Protein AF-A0A127SK97-F1 (afdb_monomer_lite)

pLDDT: mean 96.88, std 2.29, range [85.81, 98.75]

Radius of gyration: 10.88 Å; chains: 1; bounding box: 20×18×28 Å

Foldseek 3Di:
DCDPDDDACPVHHPDDDDHDHPQQVVVCVVVVHRDHNVVD

Sequence (40 aa):
STSNRNFEGRQGKGSRTHLASPAVAAATAIRGTISSPADL

Secondary structure (DSSP, 8-state):
--SS---TBTTBTT-------HHHHHHHHHHSSS--GGG-

Structure (mmCIF, N/CA/C/O backbone):
data_AF-A0A127SK97-F1
#
_entry.id   AF-A0A127SK97-F1
#
loop_
_atom_site.group_PDB
_atom_site.id
_atom_site.type_symbol
_atom_site.label_atom_id
_atom_site.label_alt_id
_atom_site.label_comp_id
_atom_site.label_asym_id
_atom_site.label_entity_id
_atom_site.label_seq_id
_atom_site.pdbx_PDB_ins_code
_atom_site.Cartn_x
_atom_site.Cartn_y
_atom_site.Cartn_z
_atom_site.occupancy
_atom_site.B_iso_or_equiv
_atom_site.auth_seq_id
_atom_site.auth_comp_id
_atom_site.auth_asym_id
_atom_site.auth_atom_id
_atom_site.pdbx_PDB_model_num
ATOM 1 N N . SER A 1 1 ? 4.769 -0.358 2.033 1.00 94.94 1 SER A N 1
ATOM 2 C CA . SER A 1 1 ? 5.687 0.619 2.651 1.00 94.94 1 SER A CA 1
ATOM 3 C C . SER A 1 1 ? 7.060 -0.006 2.748 1.00 94.94 1 SER A C 1
ATOM 5 O O . SER A 1 1 ? 7.144 -1.178 3.081 1.00 94.94 1 SER A O 1
ATOM 7 N N . THR A 1 2 ? 8.107 0.766 2.469 1.00 98.06 2 THR A N 1
ATOM 8 C CA . THR A 1 2 ? 9.517 0.355 2.600 1.00 98.06 2 THR A CA 1
ATOM 9 C C . THR A 1 2 ? 10.117 0.710 3.963 1.00 98.06 2 THR A C 1
ATOM 11 O O . THR A 1 2 ? 11.327 0.668 4.147 1.00 98.06 2 THR A O 1
ATOM 14 N N . SER A 1 3 ? 9.277 1.102 4.926 1.00 96.19 3 SER A N 1
ATOM 15 C CA . SER A 1 3 ? 9.694 1.305 6.314 1.00 96.19 3 SER A CA 1
ATOM 16 C C . SER A 1 3 ? 9.851 -0.029 7.058 1.00 96.19 3 SER A C 1
ATOM 18 O O . SER A 1 3 ? 9.498 -1.083 6.542 1.00 96.19 3 SER A O 1
ATOM 20 N N . ASN A 1 4 ? 10.297 0.031 8.314 1.00 96.56 4 ASN A N 1
ATOM 21 C CA . ASN A 1 4 ? 10.500 -1.145 9.170 1.00 96.56 4 ASN A CA 1
ATOM 22 C C . ASN A 1 4 ? 9.365 -1.361 10.187 1.00 96.56 4 ASN A C 1
ATOM 24 O O . ASN A 1 4 ? 9.467 -2.234 11.042 1.00 96.56 4 ASN A O 1
ATOM 28 N N . ARG A 1 5 ? 8.301 -0.540 10.159 1.00 96.44 5 ARG A N 1
ATOM 29 C CA . ARG A 1 5 ? 7.181 -0.614 11.116 1.00 96.44 5 ARG A CA 1
ATOM 30 C C . ARG A 1 5 ? 5.844 -0.307 10.447 1.00 96.44 5 ARG A C 1
ATOM 32 O O . ARG A 1 5 ? 5.734 0.678 9.716 1.00 96.44 5 ARG A O 1
ATOM 39 N N . ASN A 1 6 ? 4.821 -1.101 10.754 1.00 96.75 6 ASN A N 1
ATOM 40 C CA . ASN A 1 6 ? 3.451 -0.955 10.247 1.00 96.75 6 ASN A CA 1
ATOM 41 C C . ASN A 1 6 ? 2.378 -1.009 11.350 1.00 96.75 6 ASN A C 1
ATOM 43 O O . ASN A 1 6 ? 1.247 -1.400 11.076 1.00 96.75 6 ASN A O 1
ATOM 47 N N . PHE A 1 7 ? 2.723 -0.617 12.579 1.00 95.62 7 PHE A N 1
ATOM 48 C CA . PHE A 1 7 ? 1.768 -0.553 13.687 1.00 95.62 7 PHE A CA 1
ATOM 49 C C . PHE A 1 7 ? 0.541 0.308 13.351 1.00 95.62 7 PHE A C 1
ATOM 51 O O . PHE A 1 7 ? 0.634 1.268 12.576 1.00 95.62 7 PHE A O 1
ATOM 58 N N . GLU A 1 8 ? -0.597 -0.041 13.952 1.00 95.75 8 GLU A N 1
ATOM 59 C CA . GLU A 1 8 ? -1.871 0.647 13.752 1.00 95.75 8 GLU A CA 1
ATOM 60 C C . GLU A 1 8 ? -1.752 2.158 14.013 1.00 95.75 8 GLU A C 1
ATOM 62 O O . GLU A 1 8 ? -1.003 2.611 14.878 1.00 95.75 8 GLU A O 1
ATOM 67 N N . GLY A 1 9 ? -2.456 2.960 13.209 1.00 93.44 9 GLY A N 1
ATOM 68 C CA . GLY A 1 9 ? 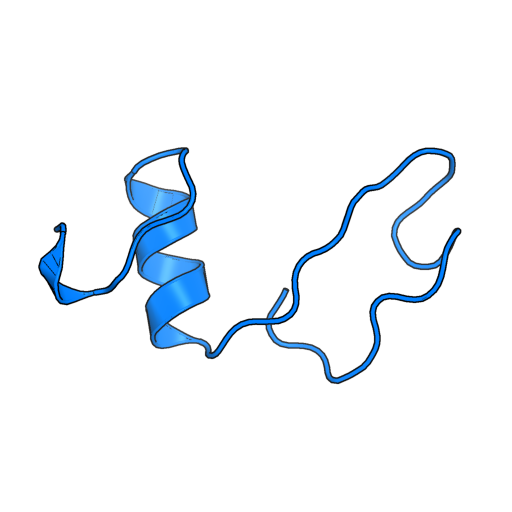-2.468 4.420 13.325 1.00 93.44 9 GLY A CA 1
ATOM 69 C C . GLY A 1 9 ? -1.230 5.124 12.762 1.00 93.44 9 GLY A C 1
ATOM 70 O O . GLY A 1 9 ? -1.293 6.324 12.505 1.00 93.44 9 GLY A O 1
ATOM 71 N N . ARG A 1 10 ? -0.135 4.408 12.467 1.00 95.00 10 ARG A N 1
ATOM 72 C CA . ARG A 1 10 ? 1.117 5.016 11.979 1.00 95.00 10 ARG A CA 1
ATOM 73 C C . ARG A 1 10 ? 0.960 5.781 10.665 1.00 95.00 10 ARG A C 1
ATOM 75 O O . ARG A 1 10 ? 1.585 6.821 10.491 1.00 95.00 10 ARG A O 1
ATOM 82 N N . GLN A 1 11 ? 0.166 5.253 9.736 1.00 94.00 11 GLN A N 1
ATOM 83 C CA . GLN A 1 11 ? -0.069 5.875 8.428 1.00 94.00 11 GLN A CA 1
ATOM 84 C C . GLN A 1 11 ? -1.431 6.589 8.358 1.00 94.00 11 GLN A C 1
ATOM 86 O O . GLN A 1 11 ? -1.861 6.988 7.281 1.00 94.00 11 GLN A O 1
ATOM 91 N N . GLY A 1 12 ? -2.108 6.740 9.503 1.00 95.81 12 GLY A N 1
ATOM 92 C CA . GLY A 1 12 ? -3.458 7.288 9.620 1.00 95.81 12 GLY A CA 1
ATOM 93 C C . GLY A 1 12 ? -4.479 6.275 10.149 1.00 95.81 12 GLY A C 1
ATOM 94 O O . GLY A 1 12 ? -4.260 5.057 10.119 1.00 95.81 12 GLY A O 1
ATOM 9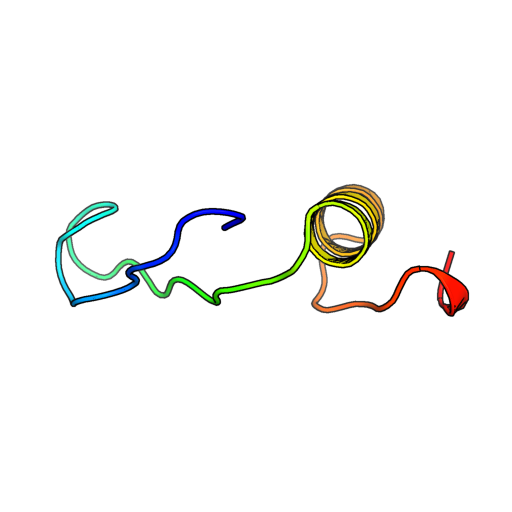5 N N . LYS A 1 13 ? -5.610 6.790 10.647 1.00 96.62 13 LYS A N 1
ATOM 96 C CA . LYS A 1 13 ? -6.722 5.995 11.194 1.00 96.62 13 LYS A CA 1
ATOM 97 C C . LYS A 1 13 ? -7.277 5.040 10.131 1.00 96.62 13 LYS A C 1
ATOM 99 O O . LYS A 1 13 ? -7.576 5.466 9.021 1.00 96.62 13 LYS A O 1
ATOM 104 N N . GLY A 1 14 ? -7.411 3.758 10.476 1.00 95.12 14 GLY A N 1
ATOM 105 C CA . GLY A 1 14 ? -7.937 2.724 9.574 1.00 95.12 14 GLY A CA 1
ATOM 106 C C . GLY A 1 14 ? -6.994 2.312 8.436 1.00 95.12 14 GLY A C 1
ATOM 107 O O . GLY A 1 14 ? -7.383 1.520 7.578 1.00 95.12 14 GLY A O 1
ATOM 108 N N . SER A 1 15 ? -5.757 2.823 8.405 1.00 95.88 15 SER A N 1
ATOM 109 C CA . SER A 1 15 ? -4.779 2.427 7.391 1.00 95.88 15 SER A CA 1
ATOM 110 C C . SER A 1 15 ? -4.316 0.981 7.596 1.00 95.88 15 SER A C 1
ATOM 112 O O . SER A 1 15 ? -3.993 0.558 8.705 1.00 95.88 15 SER A O 1
ATOM 114 N N . ARG A 1 16 ? -4.236 0.220 6.498 1.00 95.81 16 ARG A N 1
ATOM 115 C C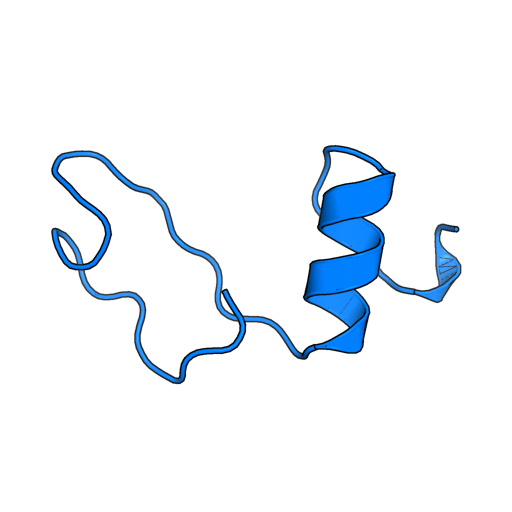A . ARG A 1 16 ? -3.610 -1.108 6.463 1.00 95.81 16 ARG A CA 1
ATOM 116 C C . ARG A 1 16 ? -2.306 -1.005 5.689 1.00 95.81 16 ARG A C 1
ATOM 118 O O . ARG A 1 16 ? -2.317 -0.765 4.485 1.00 95.81 16 ARG A O 1
ATOM 125 N N . THR A 1 17 ? -1.183 -1.158 6.384 1.00 96.62 17 THR A N 1
ATOM 126 C CA . THR A 1 17 ? 0.149 -1.006 5.789 1.00 96.62 17 THR A CA 1
ATOM 127 C C . THR A 1 17 ? 0.876 -2.345 5.747 1.00 96.62 17 THR A C 1
ATOM 129 O O . THR A 1 17 ? 1.098 -2.970 6.781 1.00 96.62 17 THR A O 1
ATOM 132 N N . HIS A 1 18 ? 1.315 -2.750 4.558 1.00 97.25 18 HIS A N 1
ATOM 133 C CA . HIS A 1 18 ? 2.202 -3.899 4.368 1.00 97.25 18 HIS A CA 1
ATOM 134 C C . HIS A 1 18 ? 3.652 -3.420 4.276 1.00 97.25 18 HIS A C 1
ATOM 136 O O 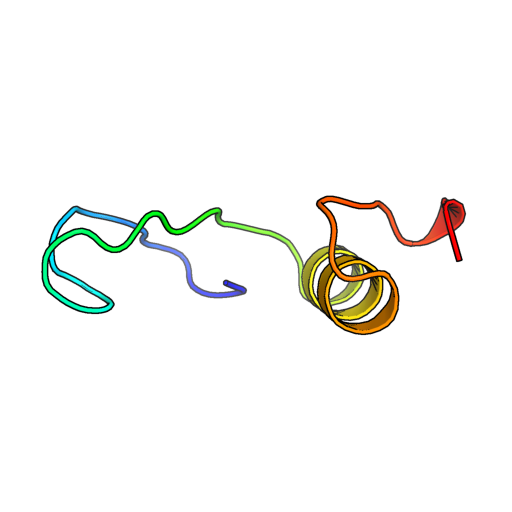. HIS A 1 18 ? 3.928 -2.414 3.609 1.00 97.25 18 HIS A O 1
ATOM 142 N N . LEU A 1 19 ? 4.569 -4.112 4.953 1.00 97.94 19 LEU A N 1
ATOM 143 C CA . LEU A 1 19 ? 6.006 -3.885 4.807 1.00 97.94 19 LEU A CA 1
ATOM 144 C C . LEU A 1 19 ? 6.528 -4.700 3.628 1.00 97.94 19 LEU A C 1
ATOM 146 O O . LEU A 1 19 ? 6.153 -5.856 3.462 1.00 97.94 19 LEU A O 1
ATOM 150 N N . ALA A 1 20 ? 7.355 -4.080 2.797 1.00 98.31 20 ALA A N 1
ATOM 151 C CA . ALA A 1 20 ? 7.886 -4.693 1.591 1.00 98.31 20 ALA A CA 1
ATOM 152 C C . ALA A 1 20 ? 9.244 -4.084 1.231 1.00 98.31 20 ALA A C 1
ATOM 154 O O . ALA A 1 20 ? 9.534 -2.942 1.593 1.00 98.31 20 ALA A O 1
ATOM 155 N N . SER A 1 21 ? 10.056 -4.825 0.476 1.00 98.50 21 SER A N 1
ATOM 156 C CA . SER A 1 21 ? 11.285 -4.281 -0.106 1.00 98.50 21 SER A CA 1
ATOM 157 C C . SER A 1 21 ? 10.970 -3.160 -1.112 1.00 98.50 21 SER A C 1
ATOM 159 O O . SER A 1 21 ? 9.853 -3.108 -1.643 1.00 98.50 21 SER A O 1
ATOM 161 N N . PRO A 1 22 ? 11.935 -2.274 -1.430 1.00 98.56 22 PRO A N 1
ATOM 162 C CA . PRO A 1 22 ? 11.742 -1.241 -2.449 1.00 98.56 22 PRO A CA 1
ATOM 163 C C . PRO A 1 22 ? 11.262 -1.782 -3.799 1.00 98.56 22 PRO A C 1
ATOM 165 O O . PRO A 1 22 ? 10.351 -1.209 -4.389 1.00 98.56 22 PRO A O 1
ATOM 168 N N . ALA A 1 23 ? 11.801 -2.921 -4.243 1.00 98.62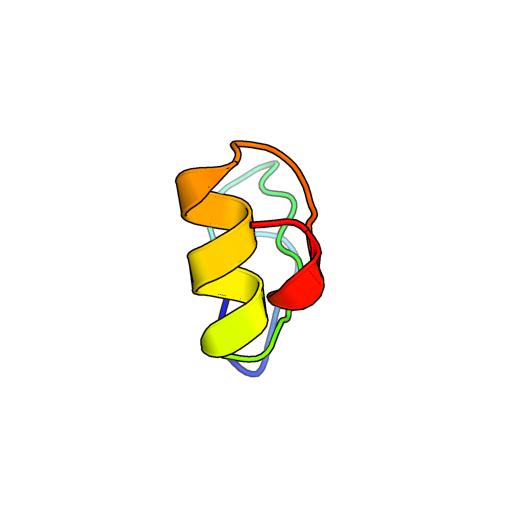 23 ALA A N 1
ATOM 169 C CA . ALA A 1 23 ? 11.416 -3.537 -5.511 1.00 98.62 23 ALA A CA 1
ATOM 170 C C . ALA A 1 23 ? 9.943 -3.988 -5.522 1.00 98.62 23 ALA A C 1
ATOM 172 O O . ALA A 1 23 ? 9.203 -3.670 -6.449 1.00 98.62 23 ALA A O 1
ATOM 173 N N . VAL A 1 24 ? 9.486 -4.671 -4.466 1.00 98.69 24 VAL A N 1
ATOM 174 C CA . VAL A 1 24 ? 8.084 -5.113 -4.340 1.00 98.69 24 VAL A CA 1
ATOM 175 C C . VAL A 1 24 ? 7.139 -3.916 -4.208 1.00 98.69 24 VAL A C 1
ATOM 177 O O . VAL A 1 24 ? 6.063 -3.902 -4.804 1.00 98.69 24 VAL A O 1
ATOM 180 N N . ALA A 1 25 ? 7.539 -2.885 -3.455 1.00 98.56 25 ALA A N 1
ATOM 181 C CA . ALA A 1 25 ? 6.745 -1.668 -3.313 1.00 98.56 25 ALA A CA 1
ATOM 182 C C . ALA A 1 25 ? 6.556 -0.948 -4.660 1.00 98.56 25 ALA A C 1
ATOM 184 O O . ALA A 1 25 ? 5.445 -0.510 -4.950 1.00 98.56 25 ALA A O 1
ATOM 185 N N . ALA A 1 26 ? 7.606 -0.872 -5.486 1.00 98.56 26 ALA A N 1
ATOM 186 C CA . ALA A 1 26 ? 7.534 -0.294 -6.826 1.00 98.56 26 ALA A CA 1
ATOM 187 C C . ALA A 1 26 ? 6.623 -1.110 -7.758 1.00 98.56 26 ALA A C 1
ATOM 189 O O . ALA A 1 26 ? 5.726 -0.541 -8.376 1.00 98.56 26 ALA A O 1
ATOM 190 N N . ALA A 1 27 ? 6.781 -2.437 -7.802 1.00 98.75 27 ALA A N 1
ATOM 191 C CA . ALA A 1 27 ? 5.940 -3.303 -8.631 1.00 98.75 27 ALA A CA 1
ATOM 192 C C . ALA A 1 27 ? 4.453 -3.212 -8.251 1.00 98.75 27 ALA A C 1
ATOM 194 O O . ALA A 1 27 ? 3.587 -3.031 -9.106 1.00 98.75 27 ALA A O 1
ATOM 195 N N . THR A 1 28 ? 4.163 -3.234 -6.948 1.00 98.75 28 THR A N 1
ATOM 196 C CA . THR A 1 28 ? 2.805 -3.057 -6.412 1.00 98.75 28 THR A CA 1
ATOM 197 C C . THR A 1 28 ? 2.220 -1.685 -6.768 1.00 98.75 28 THR A C 1
ATOM 199 O O . THR A 1 28 ? 1.035 -1.584 -7.082 1.00 98.75 28 THR A O 1
ATOM 202 N N . ALA A 1 29 ? 3.035 -0.623 -6.740 1.00 98.38 29 ALA A N 1
ATOM 203 C CA . ALA A 1 29 ? 2.595 0.724 -7.101 1.00 98.38 29 ALA A CA 1
ATOM 204 C C . ALA A 1 29 ? 2.241 0.847 -8.591 1.00 98.38 29 ALA A C 1
ATOM 206 O O . ALA A 1 29 ? 1.263 1.511 -8.919 1.00 98.38 29 ALA A O 1
ATOM 207 N N . ILE A 1 30 ? 2.994 0.181 -9.474 1.00 98.38 30 ILE A N 1
ATOM 208 C CA . ILE A 1 30 ? 2.723 0.156 -10.920 1.00 98.38 30 ILE A CA 1
ATOM 209 C C . ILE A 1 30 ? 1.446 -0.640 -11.218 1.00 98.38 30 ILE A C 1
ATOM 211 O O . ILE A 1 30 ? 0.588 -0.178 -11.966 1.00 98.38 30 ILE A O 1
ATOM 215 N N . ARG A 1 31 ? 1.295 -1.828 -10.620 1.00 98.38 31 ARG A N 1
ATOM 216 C CA . ARG A 1 31 ? 0.196 -2.755 -10.935 1.00 98.38 31 ARG A CA 1
ATOM 217 C C . ARG A 1 31 ? -1.116 -2.448 -10.204 1.00 98.38 31 ARG A C 1
ATOM 219 O O . ARG A 1 31 ? -2.157 -2.997 -10.554 1.00 98.38 31 ARG A O 1
ATOM 226 N N . GLY A 1 32 ? -1.082 -1.626 -9.154 1.00 98.19 32 GLY A N 1
ATOM 227 C CA . GLY A 1 32 ? -2.258 -1.282 -8.341 1.00 98.19 32 GLY A CA 1
ATOM 228 C C . GLY A 1 32 ? -2.773 -2.420 -7.445 1.00 98.19 32 GLY A C 1
ATOM 229 O O . GLY A 1 32 ? -3.852 -2.317 -6.867 1.00 98.19 32 GLY A O 1
ATOM 230 N N . THR A 1 33 ? -2.013 -3.509 -7.314 1.00 98.25 33 THR A N 1
ATOM 231 C CA . THR A 1 33 ? -2.319 -4.687 -6.485 1.00 98.25 33 THR A CA 1
ATOM 232 C C . THR A 1 33 ? -1.022 -5.251 -5.904 1.00 98.25 33 THR A C 1
ATOM 234 O O . THR A 1 33 ? 0.052 -4.955 -6.421 1.00 98.25 33 THR A O 1
ATOM 237 N N . ILE A 1 34 ? -1.089 -6.035 -4.818 1.00 98.19 34 ILE A N 1
ATOM 238 C CA . ILE A 1 34 ? 0.115 -6.649 -4.225 1.00 98.19 34 ILE A CA 1
ATOM 239 C C . ILE A 1 34 ? 0.773 -7.541 -5.276 1.00 98.19 34 ILE A C 1
ATOM 241 O O . ILE A 1 34 ? 0.139 -8.454 -5.802 1.00 98.19 34 ILE A O 1
ATOM 245 N N . SER A 1 35 ? 2.023 -7.242 -5.621 1.00 98.44 35 SER A N 1
ATOM 246 C CA . SER A 1 35 ? 2.722 -7.886 -6.735 1.00 98.44 35 SER A CA 1
ATOM 247 C C . SER A 1 35 ? 4.230 -7.887 -6.518 1.00 98.44 35 SER A C 1
ATOM 249 O O . SER A 1 35 ? 4.788 -6.977 -5.896 1.00 98.44 35 SER A O 1
ATOM 251 N N . SER A 1 36 ? 4.880 -8.931 -7.018 1.00 98.31 36 SER A N 1
ATOM 252 C CA . SER A 1 36 ? 6.329 -9.069 -7.053 1.00 98.31 36 SER A CA 1
ATOM 253 C C . SER A 1 36 ? 6.916 -8.367 -8.288 1.00 98.31 36 SER A C 1
ATOM 255 O O . SER A 1 36 ? 6.196 -8.106 -9.250 1.00 98.31 36 SER A O 1
ATOM 257 N N . PRO A 1 37 ? 8.231 -8.084 -8.313 1.00 98.25 37 PRO A N 1
ATOM 258 C CA . PRO A 1 37 ? 8.890 -7.545 -9.504 1.00 98.25 37 PRO A CA 1
ATOM 259 C C . PRO A 1 37 ? 8.784 -8.427 -10.754 1.00 98.25 37 PRO A C 1
ATOM 261 O O . PRO A 1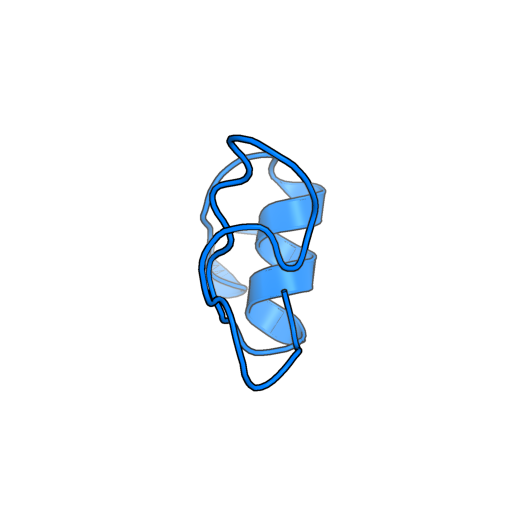 37 ? 8.946 -7.911 -11.850 1.00 98.25 37 PRO A O 1
ATOM 264 N N . ALA A 1 38 ? 8.535 -9.732 -10.598 1.00 97.94 38 ALA A N 1
ATOM 265 C CA . ALA A 1 38 ? 8.375 -10.663 -11.714 1.00 97.94 38 ALA A CA 1
ATOM 266 C C . ALA A 1 38 ? 6.967 -10.628 -12.342 1.00 97.94 38 ALA A C 1
ATOM 268 O O . ALA A 1 38 ? 6.766 -11.230 -13.390 1.00 97.94 38 ALA A O 1
ATOM 269 N N . ASP A 1 39 ? 6.008 -9.941 -11.710 1.00 95.69 39 ASP A N 1
ATOM 270 C CA . ASP A 1 39 ? 4.631 -9.787 -12.204 1.00 95.69 39 ASP A CA 1
ATOM 271 C C . ASP A 1 39 ? 4.445 -8.540 -13.098 1.00 95.69 39 ASP A C 1
ATOM 273 O O . ASP A 1 39 ? 3.305 -8.192 -13.432 1.00 95.69 39 ASP A O 1
ATOM 277 N N . LEU A 1 40 ? 5.541 -7.833 -13.406 1.00 85.81 40 LEU A N 1
ATOM 278 C CA . LEU A 1 40 ? 5.588 -6.656 -14.280 1.00 85.81 40 LEU A CA 1
ATOM 279 C C . LEU A 1 40 ? 5.807 -7.037 -15.746 1.00 85.81 40 LEU A C 1
ATOM 281 O O . LEU A 1 40 ? 6.624 -7.948 -16.005 1.00 85.81 40 LEU A O 1
#